Protein AF-A0A8S4MN61-F1 (afdb_monomer_lite)

Secondary structure (DSSP, 8-state):
----------HHHHHHHHHHHHHHHHHHHHHHHHHHHHHHHHHHHHHHHT---HHHHHHHHHHHHHHHHHHHHHHHHHHHHHHHHHHH--

Foldseek 3Di:
DDPPPPPPPPVVNVLVVLVVVLVVLVVVLVVLVVVLVVLVVVLVVCVVVVHDSVVSVVVNVVSVVVNVVSVVSNVVSVVVVVVVVVVVVD

Organism: Branchiostoma lanceolatum (NCBI:txid7740)

Sequence (90 aa):
MKMTTNTTISQEELLTDTKTVTKGLETLKSEHNGILGSLLESLKSIKKEGVDSNLVEEKAAIIRKSLEQIELGLGEAQVRHFSHIRLEMD

Radius of gyration: 20.72 Å; chains: 1; bounding box: 29×30×72 Å

Structure (mmCIF, N/CA/C/O backbone):
data_AF-A0A8S4MN61-F1
#
_entry.id   AF-A0A8S4MN61-F1
#
loop_
_atom_site.group_PDB
_atom_site.id
_atom_site.type_symbol
_atom_site.label_atom_id
_atom_site.label_alt_id
_atom_site.label_comp_id
_atom_site.label_asym_id
_atom_site.label_entity_id
_atom_site.label_seq_id
_atom_site.pdbx_PDB_ins_code
_atom_site.Cartn_x
_atom_site.Cartn_y
_atom_site.Cartn_z
_atom_site.occupancy
_atom_site.B_iso_or_equiv
_atom_site.auth_seq_id
_atom_site.auth_comp_id
_atom_site.auth_asym_id
_atom_site.auth_atom_id
_atom_site.pdbx_PDB_model_num
ATOM 1 N N . MET A 1 1 ? 5.353 15.105 -47.865 1.00 43.62 1 MET A N 1
ATOM 2 C CA . MET A 1 1 ? 5.860 15.467 -46.525 1.00 43.62 1 MET A CA 1
ATOM 3 C C . MET A 1 1 ? 5.453 14.355 -45.562 1.00 43.62 1 MET A C 1
ATOM 5 O O . MET A 1 1 ? 4.279 14.265 -45.233 1.00 43.62 1 MET A O 1
ATOM 9 N N . LYS A 1 2 ? 6.357 13.422 -45.225 1.00 42.44 2 LYS A N 1
ATOM 10 C CA . LYS A 1 2 ? 6.078 12.385 -44.216 1.00 42.44 2 LYS A CA 1
ATOM 11 C C . LYS A 1 2 ? 6.217 13.049 -42.850 1.00 42.44 2 LYS A C 1
ATOM 13 O O . LYS A 1 2 ? 7.319 13.437 -42.483 1.00 42.44 2 LYS A O 1
ATOM 18 N N . MET A 1 3 ? 5.108 13.216 -42.135 1.00 44.31 3 MET A N 1
ATOM 19 C CA . MET A 1 3 ? 5.153 13.580 -40.722 1.00 44.31 3 MET A CA 1
ATOM 20 C C . MET A 1 3 ? 5.612 12.348 -39.943 1.00 44.31 3 MET A C 1
ATOM 22 O O . MET A 1 3 ? 4.809 11.506 -39.562 1.00 44.31 3 MET A O 1
ATOM 26 N N . THR A 1 4 ? 6.921 12.196 -39.779 1.00 43.59 4 THR A N 1
ATOM 27 C CA . THR A 1 4 ? 7.483 11.291 -38.780 1.00 43.59 4 THR A CA 1
ATOM 28 C C . THR A 1 4 ? 7.313 11.971 -37.431 1.00 43.59 4 THR A C 1
ATOM 30 O O . THR A 1 4 ? 8.073 12.878 -37.093 1.00 43.59 4 THR A O 1
ATOM 33 N N . THR A 1 5 ? 6.288 11.578 -36.676 1.00 43.16 5 THR A N 1
ATOM 34 C CA . THR A 1 5 ? 6.236 11.842 -35.238 1.00 43.16 5 THR A CA 1
ATOM 35 C C . THR A 1 5 ? 7.439 11.139 -34.630 1.00 43.16 5 THR A C 1
ATOM 37 O O . THR A 1 5 ? 7.437 9.923 -34.449 1.00 43.16 5 THR A O 1
ATOM 40 N N . ASN A 1 6 ? 8.508 11.904 -34.421 1.00 48.16 6 ASN A N 1
ATOM 41 C CA . ASN A 1 6 ? 9.733 11.459 -33.782 1.00 48.16 6 ASN A CA 1
ATOM 42 C C . ASN A 1 6 ? 9.459 11.275 -32.283 1.00 48.16 6 ASN A C 1
ATOM 44 O O . ASN A 1 6 ? 9.913 12.051 -31.452 1.00 48.16 6 ASN A O 1
ATOM 48 N N . THR A 1 7 ? 8.657 10.269 -31.950 1.00 49.91 7 THR A N 1
ATOM 49 C CA . THR A 1 7 ? 8.558 9.711 -30.603 1.00 49.91 7 THR A CA 1
ATOM 50 C C . THR A 1 7 ? 9.614 8.620 -30.499 1.00 49.91 7 THR A C 1
ATOM 52 O O . THR A 1 7 ? 9.302 7.461 -30.259 1.00 49.91 7 THR A O 1
ATOM 55 N N . THR A 1 8 ? 10.876 8.971 -30.737 1.00 52.88 8 THR A N 1
ATOM 56 C CA . THR A 1 8 ? 11.989 8.076 -30.413 1.00 52.88 8 THR A CA 1
ATOM 57 C C . THR A 1 8 ? 12.430 8.390 -28.987 1.00 52.88 8 THR A C 1
ATOM 59 O O . THR A 1 8 ? 13.556 8.803 -28.752 1.00 52.88 8 THR A O 1
ATOM 62 N N . ILE A 1 9 ? 11.508 8.243 -28.030 1.00 57.75 9 ILE A N 1
ATOM 63 C CA . ILE A 1 9 ? 11.928 7.693 -26.740 1.00 57.75 9 ILE A CA 1
ATOM 64 C C . ILE A 1 9 ? 12.253 6.245 -27.099 1.00 57.75 9 ILE A C 1
ATOM 66 O O . ILE A 1 9 ? 11.389 5.557 -27.653 1.00 57.75 9 ILE A O 1
ATOM 70 N N . SER A 1 10 ? 13.508 5.822 -26.941 1.00 73.69 10 SER A N 1
ATOM 71 C CA . SER A 1 10 ? 13.903 4.465 -27.336 1.00 73.69 10 SER A CA 1
ATOM 72 C C . SER A 1 10 ? 12.975 3.460 -26.644 1.00 73.69 10 SER A C 1
ATOM 74 O O . SER A 1 10 ? 12.612 3.654 -25.484 1.00 73.69 10 SER A O 1
ATOM 76 N N . GLN A 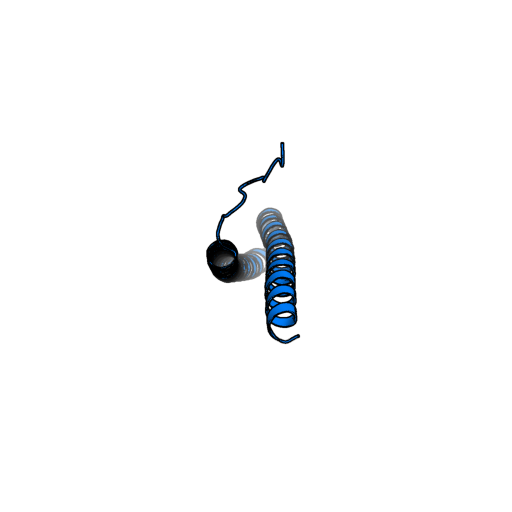1 11 ? 12.565 2.382 -27.320 1.00 68.75 11 GLN A N 1
ATOM 77 C CA . GLN A 1 11 ? 11.755 1.336 -26.675 1.00 68.75 11 GLN A CA 1
ATOM 78 C C . GLN A 1 11 ? 12.439 0.794 -25.406 1.00 68.75 11 GLN A C 1
ATOM 80 O O . GLN A 1 11 ? 11.768 0.474 -24.426 1.00 68.75 11 GLN A O 1
ATOM 85 N N . GLU A 1 12 ? 13.773 0.795 -25.387 1.00 76.19 12 GLU A N 1
ATOM 86 C CA . GLU A 1 12 ? 14.596 0.458 -24.221 1.00 76.19 12 GLU A CA 1
ATOM 87 C C . GLU A 1 12 ? 14.417 1.441 -23.053 1.00 76.19 12 GLU A C 1
ATOM 89 O O . GLU A 1 12 ? 14.398 1.040 -21.887 1.00 76.19 12 GLU A O 1
ATOM 94 N N . GLU A 1 13 ? 14.261 2.729 -23.356 1.00 78.88 13 GLU A N 1
ATOM 95 C CA . GLU A 1 13 ? 14.036 3.790 -22.373 1.00 78.88 13 GLU A CA 1
ATOM 96 C C . GLU A 1 13 ? 12.625 3.670 -21.783 1.00 78.88 13 GLU A C 1
ATOM 98 O O . GLU A 1 13 ? 12.479 3.611 -20.565 1.00 78.88 13 GLU A O 1
ATOM 103 N N . LEU A 1 14 ? 11.601 3.436 -22.617 1.00 79.38 14 LEU A N 1
ATOM 104 C CA . LEU A 1 14 ? 10.235 3.143 -22.154 1.00 79.38 14 LEU A CA 1
ATOM 105 C C . LEU A 1 14 ? 10.169 1.895 -21.261 1.00 79.38 14 LEU A C 1
ATOM 107 O O . LEU A 1 14 ? 9.435 1.865 -20.267 1.00 79.38 14 LEU A O 1
ATOM 111 N N . LEU A 1 15 ? 10.925 0.851 -21.604 1.00 81.00 15 LEU A N 1
ATOM 112 C CA . LEU A 1 15 ? 11.021 -0.362 -20.797 1.00 81.00 15 LEU A CA 1
ATOM 113 C C . LEU A 1 15 ? 11.710 -0.086 -19.454 1.00 81.00 15 LEU A C 1
ATOM 115 O O . LEU A 1 15 ? 11.275 -0.595 -18.419 1.00 81.00 15 LEU A O 1
ATOM 119 N N . THR A 1 16 ? 12.768 0.724 -19.459 1.00 84.75 16 THR A N 1
ATOM 120 C CA . THR A 1 16 ? 13.506 1.123 -18.253 1.00 84.75 16 THR A CA 1
ATOM 121 C C . THR A 1 16 ? 12.641 1.971 -17.323 1.00 84.75 16 THR A C 1
ATOM 123 O O . THR A 1 16 ? 12.575 1.695 -16.120 1.00 84.75 16 THR A O 1
ATOM 126 N N . ASP A 1 17 ? 11.894 2.923 -17.872 1.00 84.75 17 ASP A N 1
ATOM 127 C CA . ASP A 1 17 ? 10.937 3.741 -17.129 1.00 84.75 17 ASP A CA 1
ATOM 128 C C . ASP A 1 17 ? 9.821 2.880 -16.536 1.00 84.75 17 ASP A C 1
ATOM 130 O O . ASP A 1 17 ? 9.518 2.975 -15.346 1.00 84.75 17 ASP A O 1
ATOM 134 N N . THR A 1 18 ? 9.269 1.951 -17.322 1.00 86.75 18 THR A N 1
ATOM 135 C CA . THR A 1 18 ? 8.235 1.017 -16.850 1.00 86.75 18 THR A CA 1
ATOM 136 C C . THR A 1 18 ? 8.750 0.143 -15.700 1.00 86.75 18 THR A C 1
ATOM 138 O O . THR A 1 18 ? 8.049 -0.046 -14.701 1.00 86.75 18 THR A O 1
ATOM 141 N N . LYS A 1 19 ? 9.993 -0.353 -15.780 1.00 87.38 19 LYS A N 1
ATOM 142 C CA . LYS A 1 19 ? 10.642 -1.103 -14.687 1.00 87.38 19 LYS A CA 1
ATOM 143 C C . LYS A 1 19 ? 10.821 -0.243 -13.436 1.00 87.38 19 LYS A C 1
ATOM 145 O O . LYS A 1 19 ? 10.610 -0.732 -12.327 1.00 87.38 19 LYS A O 1
ATOM 150 N N . THR A 1 20 ? 11.191 1.024 -13.601 1.00 90.50 20 THR A N 1
ATOM 151 C CA . THR A 1 20 ? 11.364 1.971 -12.489 1.00 90.50 20 THR A CA 1
ATOM 152 C C . THR A 1 20 ? 10.036 2.249 -11.792 1.00 90.50 20 THR A C 1
ATOM 154 O O . THR A 1 20 ? 9.954 2.135 -10.569 1.00 90.50 20 THR A O 1
ATOM 157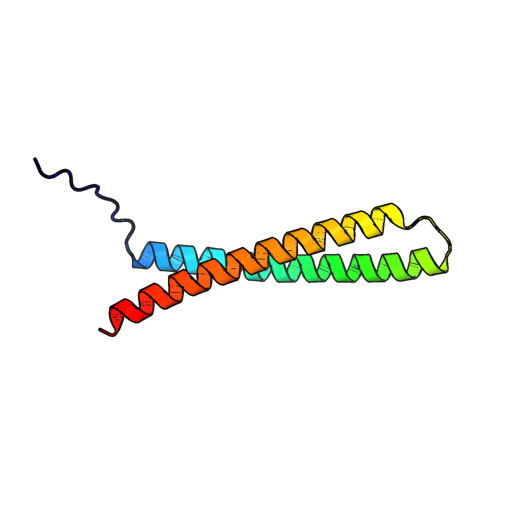 N N . VAL A 1 21 ? 8.975 2.511 -12.559 1.00 91.19 21 VAL A N 1
ATOM 158 C CA . VAL A 1 21 ? 7.615 2.694 -12.030 1.00 91.19 21 VAL A CA 1
ATOM 159 C C . VAL A 1 21 ? 7.141 1.442 -11.294 1.00 91.19 21 VAL A C 1
ATOM 161 O O . VAL A 1 21 ? 6.631 1.551 -10.183 1.00 91.19 21 VAL A O 1
ATOM 164 N N . THR A 1 22 ? 7.373 0.251 -11.856 1.00 91.25 22 THR A N 1
ATOM 165 C CA . THR A 1 22 ? 6.993 -1.026 -11.224 1.00 91.25 22 THR A CA 1
ATOM 166 C C . THR A 1 22 ? 7.661 -1.194 -9.858 1.00 91.25 22 THR A C 1
ATOM 168 O O . THR A 1 22 ? 6.976 -1.440 -8.871 1.00 91.25 22 THR A O 1
ATOM 171 N N . LYS A 1 23 ? 8.978 -0.967 -9.761 1.00 93.38 23 LYS A N 1
ATOM 172 C CA . LYS A 1 23 ? 9.707 -1.024 -8.480 1.00 93.38 23 LYS A CA 1
ATOM 173 C C . LYS A 1 23 ? 9.202 0.012 -7.472 1.00 93.38 23 LYS A C 1
ATOM 175 O O . LYS A 1 23 ? 9.094 -0.277 -6.280 1.00 93.38 23 LYS A O 1
ATOM 180 N N . GLY A 1 24 ? 8.887 1.220 -7.943 1.00 95.06 24 GLY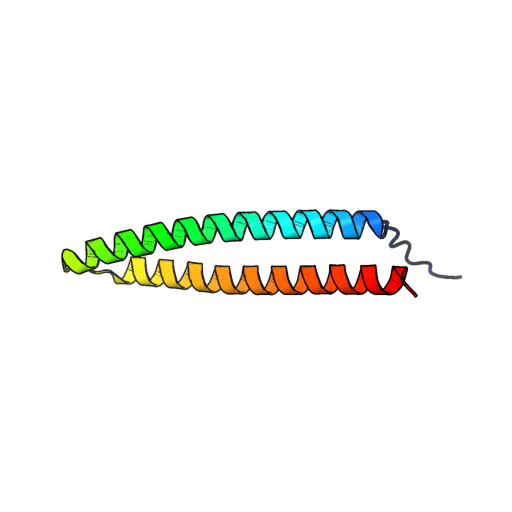 A N 1
ATOM 181 C CA . GLY A 1 24 ? 8.292 2.269 -7.115 1.00 95.06 24 GLY A CA 1
ATOM 182 C C . GLY A 1 24 ? 6.938 1.847 -6.541 1.00 95.06 24 GLY A C 1
ATOM 183 O O . GLY A 1 24 ? 6.705 1.989 -5.344 1.00 95.06 24 GLY A O 1
ATOM 184 N N . LEU A 1 25 ? 6.078 1.248 -7.368 1.00 95.88 25 LEU A N 1
ATOM 185 C CA . LEU A 1 25 ? 4.787 0.705 -6.941 1.00 95.88 25 LEU A CA 1
ATOM 186 C C . LEU A 1 25 ? 4.937 -0.473 -5.964 1.00 95.88 25 LEU A C 1
ATOM 188 O O . LEU A 1 25 ? 4.184 -0.552 -4.996 1.00 95.88 25 LEU A O 1
ATOM 192 N N . GLU A 1 26 ? 5.918 -1.359 -6.156 1.00 95.75 26 GLU A N 1
ATOM 193 C CA . GLU A 1 26 ? 6.230 -2.440 -5.205 1.00 95.75 26 GLU A CA 1
ATOM 194 C C . GLU A 1 26 ? 6.672 -1.894 -3.840 1.00 95.75 26 GLU A C 1
ATOM 196 O O . GLU A 1 26 ? 6.234 -2.380 -2.795 1.00 95.75 26 GLU A O 1
ATOM 201 N N . THR A 1 27 ? 7.497 -0.844 -3.848 1.00 97.31 27 THR A N 1
ATOM 202 C CA . THR A 1 27 ? 7.941 -0.153 -2.629 1.00 97.31 27 THR A CA 1
ATOM 203 C C . THR A 1 27 ? 6.748 0.468 -1.911 1.00 97.31 27 THR A C 1
ATOM 205 O O . THR A 1 27 ? 6.526 0.197 -0.732 1.00 97.31 27 THR A O 1
ATOM 208 N N . LEU A 1 28 ? 5.914 1.207 -2.646 1.00 97.25 28 LEU A N 1
ATOM 209 C CA . LEU A 1 28 ? 4.723 1.851 -2.102 1.00 97.25 28 LEU A CA 1
ATOM 210 C C . LEU A 1 28 ? 3.720 0.825 -1.547 1.00 97.25 28 LEU A C 1
ATOM 212 O O . LEU A 1 28 ? 3.140 1.028 -0.481 1.00 97.25 28 LEU A O 1
ATOM 216 N N . LYS A 1 29 ? 3.560 -0.324 -2.218 1.00 97.25 29 LYS A N 1
ATOM 217 C CA . LYS A 1 29 ? 2.762 -1.453 -1.716 1.00 97.25 29 LYS A CA 1
ATOM 218 C C . LYS A 1 29 ? 3.287 -1.955 -0.371 1.00 97.25 29 LYS A C 1
ATOM 220 O O . LYS A 1 29 ? 2.492 -2.227 0.530 1.00 97.25 29 LYS A O 1
ATOM 225 N N . SER A 1 30 ? 4.601 -2.113 -0.233 1.00 97.25 30 SER A N 1
ATOM 226 C CA . SER A 1 30 ? 5.226 -2.553 1.020 1.00 97.25 30 SER A CA 1
ATOM 227 C C . SER A 1 30 ? 4.957 -1.559 2.156 1.00 97.25 30 SER A C 1
ATOM 229 O O . SER A 1 30 ? 4.476 -1.948 3.222 1.00 97.25 30 SER A O 1
ATOM 231 N N . GLU A 1 31 ? 5.155 -0.264 1.900 1.00 97.94 31 GLU A N 1
ATOM 232 C CA . GLU A 1 31 ? 4.895 0.812 2.865 1.00 97.94 31 GLU A CA 1
ATOM 233 C C . GLU A 1 31 ? 3.425 0.848 3.306 1.00 97.94 31 GLU A C 1
ATOM 235 O O . GLU A 1 31 ? 3.131 0.892 4.503 1.00 97.94 31 GLU A O 1
ATOM 240 N N . HIS A 1 32 ? 2.489 0.745 2.358 1.00 97.50 32 HIS A N 1
ATOM 241 C CA . HIS A 1 32 ? 1.055 0.709 2.653 1.00 97.50 32 HIS A CA 1
ATOM 242 C C . HIS A 1 32 ? 0.657 -0.507 3.497 1.00 97.50 32 HIS A C 1
ATOM 244 O O . HIS A 1 32 ? -0.166 -0.374 4.405 1.00 97.50 32 HIS A O 1
ATOM 250 N N . ASN A 1 33 ? 1.248 -1.679 3.249 1.00 97.81 33 ASN A N 1
ATOM 251 C CA . ASN A 1 33 ? 1.020 -2.859 4.087 1.00 97.81 33 ASN A CA 1
ATOM 252 C C . ASN A 1 33 ? 1.551 -2.660 5.513 1.00 97.81 33 ASN A C 1
ATOM 254 O O . ASN A 1 33 ? 0.876 -3.049 6.467 1.00 97.81 33 ASN A O 1
ATOM 258 N N . GLY A 1 34 ? 2.708 -2.009 5.669 1.00 98.00 34 GLY A N 1
ATOM 259 C CA . GLY A 1 34 ? 3.240 -1.630 6.979 1.00 98.00 34 GLY A CA 1
ATOM 260 C C . GLY A 1 34 ? 2.283 -0.713 7.745 1.00 98.00 34 GLY A C 1
ATOM 261 O O . GLY A 1 34 ? 1.908 -1.012 8.878 1.00 98.00 34 GLY A O 1
ATOM 262 N N . ILE A 1 35 ? 1.808 0.355 7.093 1.00 97.81 35 ILE A N 1
ATOM 263 C CA . ILE A 1 35 ? 0.838 1.299 7.673 1.00 97.81 35 ILE A CA 1
ATOM 264 C C . ILE A 1 35 ? -0.461 0.582 8.058 1.00 97.81 35 ILE A C 1
ATOM 266 O O . ILE A 1 35 ? -0.977 0.783 9.159 1.00 97.81 35 ILE A O 1
ATOM 270 N N . LEU A 1 36 ? -0.994 -0.268 7.173 1.00 97.75 36 LEU A N 1
ATOM 271 C CA . LEU A 1 36 ? -2.211 -1.028 7.446 1.00 97.75 36 LEU A CA 1
ATOM 272 C C . LEU A 1 36 ? -2.034 -1.947 8.660 1.00 97.75 36 LEU A C 1
ATOM 274 O O . LEU A 1 36 ? -2.921 -1.994 9.511 1.00 97.75 36 LEU A O 1
ATOM 278 N N . GLY A 1 37 ? -0.890 -2.627 8.769 1.00 97.69 37 GLY A N 1
ATOM 279 C CA . GLY A 1 37 ? -0.544 -3.448 9.928 1.00 97.69 37 GLY A CA 1
ATOM 280 C C . GLY A 1 37 ? -0.605 -2.656 11.235 1.00 97.69 37 GLY A C 1
ATOM 281 O O . GLY A 1 37 ? -1.341 -3.031 12.148 1.00 97.69 37 GLY A O 1
ATOM 282 N N . SER A 1 38 ? 0.067 -1.504 11.296 1.00 97.44 38 SER A N 1
ATOM 283 C CA . SER A 1 38 ? 0.062 -0.638 12.486 1.00 97.44 38 SER A CA 1
ATOM 284 C C . SER A 1 38 ? -1.326 -0.084 12.832 1.00 97.44 38 SER A C 1
ATOM 286 O O . SER A 1 38 ? -1.682 0.030 14.010 1.00 97.44 38 SER A O 1
ATOM 288 N N . LEU A 1 39 ? -2.146 0.243 11.826 1.00 96.69 39 LEU A N 1
ATOM 289 C CA . LEU A 1 39 ? -3.530 0.675 12.043 1.00 96.69 39 LEU A CA 1
ATOM 290 C C . LEU A 1 39 ? -4.387 -0.455 12.622 1.00 96.69 39 LEU A C 1
ATOM 292 O O . LEU A 1 39 ? -5.179 -0.212 13.528 1.00 96.69 39 LEU A O 1
ATOM 296 N N . LEU A 1 40 ? -4.219 -1.689 12.143 1.00 95.94 40 LEU A N 1
ATOM 297 C CA . LEU A 1 40 ? -4.942 -2.854 12.658 1.00 95.94 40 LEU A CA 1
ATOM 298 C C . LEU A 1 40 ? -4.551 -3.197 14.098 1.00 95.94 40 LEU A C 1
ATOM 300 O O . LEU A 1 40 ? -5.417 -3.543 14.904 1.00 95.94 40 LEU A O 1
ATOM 304 N N . GLU A 1 41 ? -3.271 -3.070 14.441 1.00 96.62 41 GLU A N 1
ATOM 305 C CA . GLU A 1 41 ? -2.799 -3.213 15.820 1.00 96.62 41 GLU A CA 1
ATOM 306 C C . GLU A 1 41 ? -3.403 -2.142 16.730 1.00 96.62 41 GLU A C 1
ATOM 308 O O . GLU A 1 41 ? -3.951 -2.464 17.786 1.00 96.62 41 GLU A O 1
ATOM 313 N N . SER A 1 42 ? -3.393 -0.884 16.283 1.00 94.81 42 SER A N 1
ATOM 314 C CA . SER A 1 42 ? -4.010 0.233 17.008 1.00 94.81 42 SER A CA 1
ATOM 315 C C . SER A 1 42 ? -5.511 0.009 17.204 1.00 94.81 42 SER A C 1
ATOM 317 O O . SER A 1 42 ? -6.028 0.164 18.309 1.00 94.81 42 SER A O 1
ATOM 319 N N . LEU A 1 43 ? -6.210 -0.444 16.158 1.00 94.56 43 LEU A N 1
ATOM 320 C CA . LEU A 1 43 ? -7.636 -0.760 16.201 1.00 94.56 43 LEU A CA 1
ATOM 321 C C . LEU A 1 43 ? -7.946 -1.854 17.228 1.00 94.56 43 LEU A C 1
ATOM 323 O O . LEU A 1 43 ? -8.927 -1.762 17.965 1.00 94.56 43 LEU A O 1
ATOM 327 N N . LYS A 1 44 ? -7.101 -2.887 17.300 1.00 93.94 44 LYS A N 1
ATOM 328 C CA . LYS A 1 44 ? -7.236 -3.970 18.279 1.00 93.94 44 LYS A CA 1
ATOM 329 C C . LYS A 1 44 ? -7.109 -3.455 19.713 1.00 93.94 44 LYS A C 1
ATOM 331 O O . LYS A 1 44 ? -7.839 -3.936 20.576 1.00 93.94 44 LYS A O 1
ATOM 336 N N . SER A 1 45 ? -6.206 -2.512 19.972 1.00 94.69 45 SER A N 1
ATOM 337 C CA . SER A 1 45 ? -6.043 -1.894 21.295 1.00 94.69 45 SER A CA 1
ATOM 338 C C . SER A 1 45 ? -7.235 -1.002 21.651 1.00 94.69 45 SER A C 1
ATOM 340 O O . SER A 1 45 ? -7.863 -1.216 22.682 1.00 94.69 45 SER A O 1
ATOM 342 N N . ILE A 1 46 ? -7.641 -0.106 20.746 1.00 92.56 46 ILE A N 1
ATOM 343 C CA . ILE A 1 46 ? -8.773 0.819 20.941 1.00 92.56 46 ILE A CA 1
ATOM 344 C C . ILE A 1 46 ? -10.075 0.060 21.233 1.00 92.56 46 ILE A C 1
ATOM 346 O O . ILE A 1 46 ? -10.801 0.394 22.169 1.00 92.56 46 ILE A O 1
ATOM 350 N N . LYS A 1 47 ? -10.345 -1.019 20.486 1.00 90.88 47 LYS A N 1
ATOM 351 C CA . LYS A 1 47 ? -11.537 -1.855 20.701 1.00 90.88 47 LYS A CA 1
ATOM 352 C C . LYS A 1 47 ? -11.549 -2.547 22.063 1.00 90.88 47 LYS A C 1
ATOM 354 O O . LYS A 1 47 ? -12.625 -2.763 22.610 1.00 90.88 47 LYS A O 1
ATOM 359 N N . LYS A 1 48 ? -10.383 -2.891 22.623 1.00 91.75 48 LYS A N 1
ATOM 360 C CA . LYS A 1 48 ? -10.291 -3.445 23.987 1.00 91.75 48 LYS A CA 1
ATOM 361 C C . LYS A 1 48 ? -10.571 -2.393 25.053 1.00 91.75 48 LYS A C 1
ATOM 363 O O . LYS A 1 48 ? -11.130 -2.727 26.090 1.00 91.75 48 LYS A O 1
ATOM 368 N N . GLU A 1 49 ? -10.178 -1.153 24.795 1.00 91.81 49 GLU A N 1
ATOM 369 C CA . GLU A 1 49 ? -10.379 -0.025 25.706 1.00 91.81 49 GLU A CA 1
ATOM 370 C C . GLU A 1 49 ? -11.804 0.552 25.627 1.00 91.81 49 GLU A C 1
ATOM 372 O O . GLU A 1 49 ? -12.161 1.413 26.425 1.00 91.81 49 GLU A O 1
ATOM 377 N N . GLY A 1 50 ? -12.638 0.069 24.695 1.00 88.00 50 GLY A N 1
ATOM 378 C CA . GLY A 1 50 ? -14.010 0.551 24.503 1.00 88.00 50 GLY A CA 1
ATOM 379 C C . GLY A 1 50 ? -14.078 1.989 23.979 1.00 88.00 50 GLY A C 1
ATOM 380 O O . GLY A 1 50 ? -15.104 2.649 24.127 1.00 88.00 50 GLY A O 1
ATOM 381 N N . VAL A 1 51 ? -12.982 2.478 23.397 1.00 90.31 51 VAL A N 1
ATOM 382 C CA . VAL A 1 51 ? -12.857 3.834 22.854 1.00 90.31 51 VAL A CA 1
ATOM 383 C C . VAL A 1 51 ? -13.367 3.858 21.409 1.00 90.31 51 VAL A C 1
ATOM 385 O O . VAL A 1 51 ? -13.360 2.837 20.717 1.00 90.31 51 VAL A O 1
ATOM 388 N N . ASP A 1 52 ? -13.820 5.026 20.944 1.00 91.56 52 ASP A N 1
ATOM 389 C CA . ASP A 1 52 ? -14.231 5.213 19.553 1.00 91.56 52 ASP A CA 1
ATOM 390 C C . ASP A 1 52 ? -13.084 4.866 18.588 1.00 91.56 52 ASP A C 1
ATOM 392 O O . ASP A 1 52 ? -11.971 5.387 18.680 1.00 91.56 52 ASP A O 1
ATOM 396 N N . SER A 1 53 ? -13.378 3.967 17.651 1.00 93.31 53 SER A N 1
ATOM 397 C CA . SER A 1 53 ? -12.426 3.432 16.683 1.00 93.31 53 SER A CA 1
ATOM 398 C C . SER A 1 53 ? -12.672 3.903 15.246 1.00 93.31 53 SER A C 1
ATOM 400 O O . SER A 1 53 ? -11.863 3.601 14.367 1.00 93.31 53 SER A O 1
ATOM 402 N N . ASN A 1 54 ? -13.724 4.702 15.015 1.00 94.31 54 ASN A N 1
ATOM 403 C CA . ASN A 1 54 ? -14.191 5.130 13.692 1.00 94.31 54 ASN A CA 1
ATOM 404 C C . ASN A 1 54 ? -13.074 5.725 12.822 1.00 94.31 54 ASN A C 1
ATOM 406 O O . ASN A 1 54 ? -12.903 5.335 11.670 1.00 94.31 54 ASN A O 1
ATOM 410 N N . LEU A 1 55 ? -12.255 6.618 13.388 1.00 93.94 55 LEU A N 1
ATOM 411 C CA . LEU A 1 55 ? -11.162 7.268 12.657 1.00 93.94 55 LEU A CA 1
ATOM 412 C C . LEU A 1 55 ? -10.099 6.269 12.169 1.00 93.94 55 LEU A C 1
ATOM 414 O O . LEU A 1 55 ? -9.551 6.410 11.074 1.00 93.94 55 LEU A O 1
ATOM 418 N N . VAL A 1 56 ? -9.771 5.267 12.988 1.00 94.12 56 VAL A N 1
ATOM 419 C CA . VAL A 1 56 ? -8.763 4.256 12.638 1.00 94.12 56 VAL A CA 1
ATOM 420 C C . VAL A 1 56 ? -9.326 3.285 11.603 1.00 94.12 56 VAL A C 1
ATOM 422 O O . VAL A 1 56 ? -8.608 2.896 10.682 1.00 94.12 56 VAL A O 1
ATOM 425 N N . GLU A 1 57 ? -10.613 2.946 11.701 1.00 95.06 57 GLU A N 1
ATOM 426 C CA . GLU A 1 57 ? -11.308 2.147 10.689 1.00 95.06 57 GLU A CA 1
ATOM 427 C C . GLU A 1 57 ? -11.353 2.856 9.332 1.00 95.06 57 GLU A C 1
ATOM 429 O O . GLU A 1 57 ? -11.016 2.242 8.317 1.00 95.06 57 GLU A O 1
ATOM 434 N N . GLU A 1 58 ? -11.672 4.153 9.311 1.00 96.69 58 GLU A N 1
ATOM 435 C CA . GLU A 1 58 ? -11.688 4.967 8.092 1.00 96.69 58 GLU A CA 1
ATOM 436 C C . GLU A 1 58 ? -10.297 5.038 7.449 1.00 96.69 58 GLU A C 1
ATOM 438 O O . GLU A 1 58 ? -10.137 4.756 6.259 1.00 96.69 58 GLU A O 1
ATOM 443 N N . LYS A 1 59 ? -9.255 5.322 8.243 1.00 96.12 59 LYS A N 1
ATOM 444 C CA . LYS A 1 59 ? -7.867 5.317 7.754 1.00 96.12 59 LYS A CA 1
ATOM 445 C C . LYS A 1 59 ? -7.475 3.955 7.182 1.00 96.12 59 LYS A C 1
ATOM 447 O O . LYS A 1 59 ? -6.871 3.895 6.113 1.00 96.12 59 LYS A O 1
ATOM 452 N N . ALA A 1 60 ? -7.847 2.860 7.845 1.00 96.12 60 ALA A N 1
ATOM 453 C CA . ALA A 1 60 ? -7.573 1.517 7.344 1.00 96.12 60 ALA A CA 1
ATOM 454 C C . ALA A 1 60 ? -8.326 1.228 6.032 1.00 96.12 60 ALA A C 1
ATOM 456 O O . ALA A 1 60 ? -7.783 0.563 5.151 1.00 96.12 60 ALA A O 1
ATOM 457 N N . ALA A 1 61 ? -9.556 1.724 5.869 1.00 97.12 61 ALA A N 1
ATOM 458 C CA . ALA A 1 61 ? -10.313 1.599 4.623 1.00 97.12 61 ALA A CA 1
ATOM 459 C C . ALA A 1 61 ? -9.648 2.359 3.460 1.00 97.12 61 ALA A C 1
ATOM 461 O O . ALA A 1 61 ? -9.518 1.809 2.367 1.00 97.12 61 ALA A O 1
ATOM 462 N N . ILE A 1 62 ? -9.149 3.576 3.704 1.00 97.75 62 ILE A N 1
ATOM 463 C CA . ILE A 1 62 ? -8.413 4.369 2.704 1.00 97.75 62 ILE A CA 1
ATOM 464 C C . ILE A 1 62 ? -7.156 3.628 2.232 1.00 97.75 62 ILE A C 1
ATOM 466 O O . ILE A 1 62 ? -6.919 3.521 1.029 1.00 97.75 62 ILE A O 1
ATOM 470 N N . ILE A 1 63 ? -6.370 3.074 3.162 1.00 97.69 63 ILE A N 1
ATOM 471 C CA . ILE A 1 63 ? -5.144 2.342 2.813 1.00 97.69 63 ILE A CA 1
ATOM 472 C C . ILE A 1 63 ? -5.454 1.081 2.001 1.00 97.69 63 ILE A C 1
ATOM 474 O O . ILE A 1 63 ? -4.758 0.821 1.021 1.00 97.69 63 ILE A O 1
ATOM 478 N N . ARG A 1 64 ? -6.520 0.338 2.337 1.00 97.38 64 ARG A N 1
ATOM 479 C CA . ARG A 1 64 ? -6.964 -0.823 1.541 1.00 97.38 64 ARG A CA 1
ATOM 480 C C . ARG A 1 64 ? -7.338 -0.434 0.114 1.00 97.38 64 ARG A C 1
ATOM 482 O O . ARG A 1 64 ? -6.853 -1.058 -0.821 1.00 97.38 64 ARG A O 1
ATOM 489 N N . LYS A 1 65 ? -8.110 0.642 -0.062 1.00 97.69 65 LYS A N 1
ATOM 490 C CA . LYS A 1 65 ? -8.448 1.153 -1.398 1.00 97.69 65 LYS A CA 1
ATOM 491 C C . LYS A 1 65 ? -7.200 1.557 -2.185 1.00 97.69 65 LYS A C 1
ATOM 493 O O . LYS A 1 65 ? -7.096 1.276 -3.373 1.00 97.69 65 LYS A O 1
ATOM 498 N N . SER A 1 66 ? -6.237 2.200 -1.530 1.00 96.94 66 SER A N 1
ATOM 499 C CA . SER A 1 66 ? -4.981 2.552 -2.191 1.00 96.94 66 SER A CA 1
ATOM 500 C C . SER A 1 66 ? -4.154 1.319 -2.568 1.00 96.94 66 SER A C 1
ATOM 502 O O . SER A 1 66 ? -3.515 1.333 -3.614 1.00 96.94 66 SER A O 1
ATOM 504 N N . LEU A 1 67 ? -4.164 0.260 -1.750 1.00 97.06 67 LEU A N 1
ATOM 505 C CA . LEU A 1 67 ? -3.516 -1.013 -2.078 1.00 97.06 67 LEU A CA 1
ATOM 506 C C . LEU A 1 67 ? -4.140 -1.654 -3.321 1.00 97.06 67 LEU A C 1
ATOM 508 O O . LEU A 1 67 ? -3.397 -2.051 -4.212 1.00 97.06 67 LEU A O 1
ATOM 512 N N . GLU A 1 68 ? -5.472 -1.677 -3.428 1.00 97.19 68 GLU A N 1
ATOM 513 C CA . GLU A 1 68 ? -6.172 -2.165 -4.627 1.00 97.19 68 GLU A CA 1
ATOM 514 C C . GLU A 1 68 ? -5.722 -1.407 -5.886 1.00 97.19 68 GLU A C 1
ATOM 516 O O . GLU A 1 68 ? -5.429 -2.013 -6.915 1.00 97.19 68 GLU A O 1
ATOM 521 N N . GLN A 1 69 ? -5.598 -0.079 -5.804 1.00 96.25 69 GLN A N 1
ATOM 522 C CA . GLN A 1 69 ? -5.131 0.745 -6.925 1.00 96.25 69 GLN A CA 1
ATOM 523 C C . GLN A 1 69 ? -3.677 0.449 -7.314 1.00 96.25 69 GLN A C 1
ATOM 525 O O . GLN A 1 69 ? -3.356 0.407 -8.502 1.00 96.25 69 GLN A O 1
ATOM 530 N N . ILE A 1 70 ? -2.800 0.223 -6.332 1.00 95.56 70 ILE A N 1
ATOM 531 C CA . ILE A 1 70 ? -1.402 -0.149 -6.581 1.00 95.56 70 ILE A CA 1
ATOM 532 C C . ILE A 1 70 ? -1.326 -1.530 -7.243 1.00 95.56 70 ILE A C 1
ATOM 534 O O . ILE A 1 70 ? -0.567 -1.713 -8.192 1.00 95.56 70 ILE A O 1
ATOM 538 N N . GLU A 1 71 ? -2.120 -2.498 -6.782 1.00 94.19 71 GLU A N 1
ATOM 539 C CA . GLU A 1 71 ? -2.163 -3.845 -7.359 1.00 94.19 71 GLU A CA 1
ATOM 540 C C . GLU A 1 71 ? -2.675 -3.848 -8.800 1.00 94.19 71 GLU A C 1
ATOM 542 O O . GLU A 1 71 ? -2.089 -4.525 -9.647 1.00 94.19 71 GLU A O 1
ATOM 547 N N . LEU A 1 72 ? -3.700 -3.044 -9.101 1.00 94.00 72 LEU A N 1
ATOM 548 C CA . LEU A 1 72 ? -4.161 -2.831 -10.473 1.00 94.00 72 LEU A CA 1
ATOM 549 C C . LEU A 1 72 ? -3.041 -2.255 -11.353 1.00 94.00 72 LEU A C 1
ATOM 551 O O . LEU A 1 72 ? -2.734 -2.830 -12.396 1.00 94.00 72 LEU A O 1
ATOM 555 N N . GLY A 1 73 ? -2.368 -1.186 -10.908 1.00 91.06 73 GLY A N 1
ATOM 556 C CA . GLY A 1 73 ? -1.270 -0.568 -11.662 1.00 91.06 73 GLY A CA 1
ATOM 557 C C . GLY A 1 73 ? -0.074 -1.503 -11.888 1.00 91.06 73 GLY A C 1
ATOM 558 O O . GLY A 1 73 ? 0.515 -1.512 -12.969 1.00 91.06 73 GLY A O 1
ATOM 559 N N . LEU A 1 74 ? 0.260 -2.342 -10.901 1.00 91.25 74 LEU A N 1
ATOM 560 C CA . LEU A 1 74 ? 1.285 -3.382 -11.042 1.00 91.25 74 LEU A CA 1
ATOM 561 C C . LEU A 1 74 ? 0.883 -4.441 -12.079 1.00 91.25 74 LEU A C 1
ATOM 563 O O . LEU A 1 74 ? 1.710 -4.826 -12.907 1.00 91.25 74 LEU A O 1
ATOM 567 N N . GLY A 1 75 ? -0.378 -4.884 -12.073 1.00 88.06 75 GLY A N 1
ATOM 568 C CA . GLY A 1 75 ? -0.900 -5.827 -13.065 1.00 88.06 75 GLY A CA 1
ATOM 569 C C . GLY A 1 75 ? -0.857 -5.261 -14.487 1.00 88.06 75 GLY A C 1
ATOM 570 O O . GLY A 1 75 ? -0.405 -5.932 -15.416 1.00 88.06 75 GLY A O 1
ATOM 571 N N . GLU A 1 76 ? -1.243 -3.998 -14.661 1.00 86.31 76 GLU A N 1
ATOM 572 C CA . GLU A 1 76 ? -1.172 -3.297 -15.949 1.00 86.31 76 GLU A CA 1
ATOM 573 C C . GLU A 1 76 ? 0.275 -3.146 -16.452 1.00 86.31 76 GLU A C 1
ATOM 575 O O . GLU A 1 76 ? 0.556 -3.387 -17.633 1.00 86.31 76 GLU A O 1
ATOM 580 N N . ALA A 1 77 ? 1.215 -2.810 -15.559 1.00 84.25 77 ALA A N 1
ATOM 581 C CA . ALA A 1 77 ? 2.637 -2.714 -15.886 1.00 84.25 77 ALA A CA 1
ATOM 582 C C . ALA A 1 77 ? 3.228 -4.071 -16.318 1.00 84.25 77 ALA A C 1
ATOM 584 O O . ALA A 1 77 ? 3.992 -4.137 -17.286 1.00 84.25 77 ALA A O 1
ATOM 585 N N . GLN A 1 78 ? 2.825 -5.168 -15.666 1.00 79.06 78 GLN A N 1
ATOM 586 C CA . GLN A 1 78 ? 3.231 -6.525 -16.043 1.00 79.06 78 GLN A CA 1
ATOM 587 C C . GLN A 1 78 ? 2.708 -6.928 -17.430 1.00 79.06 78 GLN A C 1
ATOM 589 O O . GLN A 1 78 ? 3.471 -7.467 -18.231 1.00 79.06 78 GLN A O 1
ATOM 594 N N . VAL A 1 79 ? 1.447 -6.631 -17.769 1.00 73.56 79 VAL A N 1
ATOM 595 C CA . VAL A 1 79 ? 0.882 -6.935 -19.102 1.00 73.56 79 VAL A CA 1
ATOM 596 C C . VAL A 1 79 ? 1.653 -6.211 -20.215 1.00 73.56 79 VAL A C 1
ATOM 598 O O . VAL A 1 79 ? 1.961 -6.804 -21.255 1.00 73.56 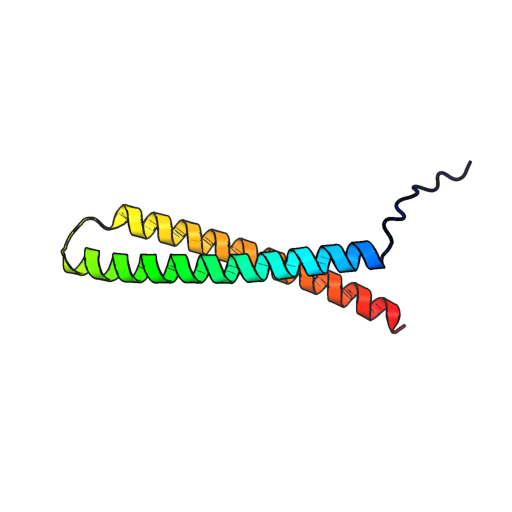79 VAL A O 1
ATOM 601 N N . ARG A 1 80 ? 2.041 -4.948 -19.991 1.00 65.19 80 ARG A N 1
ATOM 602 C CA . ARG A 1 80 ? 2.882 -4.183 -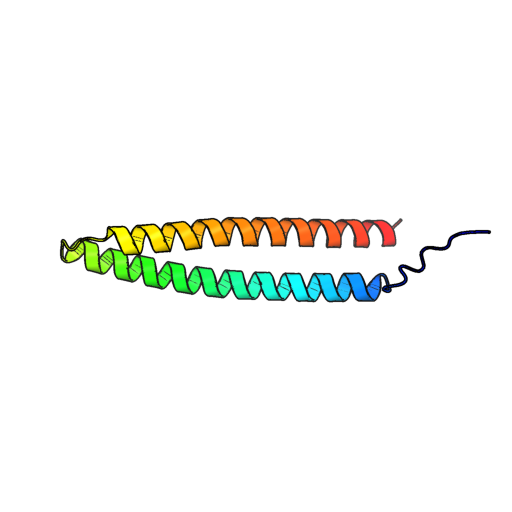20.931 1.00 65.19 80 ARG A CA 1
ATOM 603 C C . ARG A 1 80 ? 4.269 -4.805 -21.103 1.00 65.19 80 ARG A C 1
ATOM 605 O O . ARG A 1 80 ? 4.755 -4.894 -22.225 1.00 65.19 80 ARG A O 1
ATOM 612 N N . HIS A 1 81 ? 4.865 -5.312 -20.027 1.00 64.06 81 HIS A N 1
ATOM 613 C CA . HIS A 1 81 ? 6.141 -6.026 -20.087 1.00 64.06 81 HIS A CA 1
ATOM 614 C C . HIS A 1 81 ? 6.044 -7.355 -20.865 1.00 64.06 81 HIS A C 1
ATOM 616 O O . HIS A 1 81 ? 6.878 -7.631 -21.725 1.00 64.06 81 HIS A O 1
ATOM 622 N N . PHE A 1 82 ? 5.007 -8.168 -20.624 1.00 60.47 82 PHE A N 1
ATOM 623 C CA . PHE A 1 82 ? 4.819 -9.450 -21.324 1.00 60.47 82 PHE A CA 1
ATOM 624 C C . PHE A 1 82 ? 4.473 -9.292 -22.808 1.00 60.47 82 PHE A C 1
ATOM 626 O O . PHE A 1 82 ? 4.929 -10.087 -23.629 1.00 60.47 82 PHE A O 1
ATOM 633 N N . SER A 1 83 ? 3.684 -8.275 -23.164 1.00 61.94 83 SER A N 1
ATOM 634 C CA . SER A 1 83 ? 3.359 -7.996 -24.570 1.00 61.94 83 SER A CA 1
ATOM 635 C C . SER A 1 83 ? 4.584 -7.581 -25.389 1.00 61.94 83 SER A C 1
ATOM 637 O O . SER A 1 83 ? 4.666 -7.948 -26.556 1.00 61.94 83 SER A O 1
ATOM 639 N N . HIS A 1 84 ? 5.559 -6.898 -24.779 1.00 59.19 84 HIS A N 1
ATOM 640 C CA . HIS A 1 84 ? 6.817 -6.549 -25.440 1.00 59.19 84 HIS A CA 1
ATOM 641 C C . HIS A 1 84 ? 7.718 -7.774 -25.672 1.00 59.19 84 HIS A C 1
ATOM 643 O O . HIS A 1 84 ? 8.134 -7.999 -26.802 1.00 59.19 84 HIS A O 1
ATOM 649 N N . ILE A 1 85 ? 7.926 -8.625 -24.655 1.00 59.25 85 ILE A N 1
ATOM 650 C CA . ILE A 1 85 ? 8.743 -9.853 -24.788 1.00 59.25 85 ILE A CA 1
ATOM 651 C C . ILE A 1 85 ? 8.188 -10.785 -25.869 1.00 59.25 85 ILE A C 1
ATOM 653 O O . ILE A 1 85 ? 8.943 -11.399 -26.617 1.00 59.25 85 ILE A O 1
ATOM 657 N N . ARG A 1 86 ? 6.860 -10.889 -25.974 1.00 54.50 86 ARG A N 1
ATOM 658 C CA . ARG A 1 86 ? 6.228 -11.762 -26.966 1.00 54.50 86 ARG A CA 1
ATOM 659 C C . ARG A 1 86 ? 6.475 -11.313 -28.410 1.00 54.50 86 ARG A C 1
ATOM 661 O O . ARG A 1 86 ? 6.479 -12.163 -29.285 1.00 54.50 86 ARG A O 1
ATOM 668 N N . LEU A 1 87 ? 6.699 -10.021 -28.653 1.00 56.03 87 LEU A N 1
ATOM 669 C CA . LEU A 1 87 ? 7.022 -9.498 -29.984 1.00 56.03 87 LEU A CA 1
ATOM 670 C C . LEU A 1 87 ? 8.501 -9.676 -30.364 1.00 56.03 87 LEU A C 1
ATOM 672 O O . LEU A 1 87 ? 8.818 -9.575 -31.540 1.00 56.03 87 LEU A O 1
ATOM 676 N N . GLU 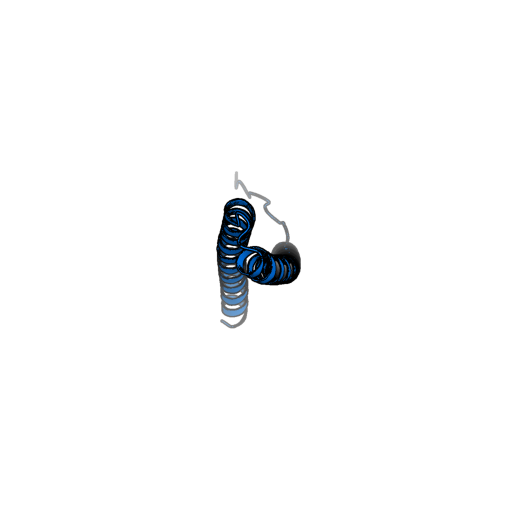A 1 88 ? 9.399 -9.930 -29.407 1.00 54.50 88 GLU A N 1
ATOM 677 C CA . GLU A 1 88 ? 10.822 -10.199 -29.685 1.00 54.50 88 GLU A CA 1
ATOM 678 C C . GLU A 1 88 ? 11.114 -11.680 -30.000 1.00 54.50 88 GLU A C 1
ATOM 680 O O . GLU A 1 88 ? 12.228 -12.014 -30.400 1.00 54.50 88 GLU A O 1
ATOM 685 N N . MET A 1 89 ? 10.142 -12.576 -29.795 1.00 55.03 89 MET A N 1
ATOM 686 C CA . MET A 1 89 ? 10.300 -14.028 -29.981 1.00 55.03 89 MET A CA 1
ATOM 687 C C . MET A 1 89 ? 9.680 -14.579 -31.280 1.00 55.03 89 MET A C 1
ATOM 689 O O . MET A 1 89 ? 9.889 -15.760 -31.565 1.00 55.03 89 MET A O 1
ATOM 693 N N . ASP A 1 90 ? 8.956 -13.751 -32.040 1.00 45.47 90 ASP A N 1
ATOM 694 C CA . ASP A 1 90 ? 8.354 -14.066 -33.349 1.00 45.47 90 ASP A CA 1
ATOM 695 C C . ASP A 1 90 ? 9.120 -13.355 -34.484 1.00 45.47 90 ASP A C 1
ATOM 697 O O . ASP A 1 90 ? 9.251 -13.953 -35.580 1.00 45.47 90 ASP A O 1
#

pLDDT: mean 83.37, std 17.61, range [42.44, 98.0]

InterPro domains:
  IPR002151 Kinesin light chain [PTHR45783] (9-79)